Protein AF-A0A351KYA9-F1 (afdb_monomer)

Sequence (112 aa):
MRYTISLTEAGNIFSVLALLRSAKIRHLPVTDDAGNLLGAIAAESLRTILQPSDLLKMRQVADVMVTNVLTAAPHASVFQIAQLMASDRQSCVGICTQETSSNNPVSSKKRR

Nearest PDB structures (foldseek):
  4l28-assembly2_B  TM=5.218E-01  e=5.499E-04  Homo sapiens
  4coo-assembly1_A  TM=5.218E-01  e=6.289E-04  Homo sapiens
  4l28-assembly2_D  TM=5.087E-01  e=7.192E-04  Homo sapiens
  7qgt-assembly1_B  TM=5.203E-01  e=1.151E-03  Homo sapiens
  4l27-assembly2_C  TM=4.855E-01  e=7.192E-04  Homo sapiens

Radius of gyration: 23.68 Å; Cα contacts (8 Å, |Δi|>4): 91; chains: 1; bounding box: 49×32×60 Å

Secondary structure (DSSP, 8-state):
----EETTT---HHHHHHHHHHTT-SEEEEE-TT--EEEEEEHHHHHHHS-HHHHHTTS-GGGTS-SS--EE-TT--HHHHHHHHHHHT-S--EE-SS--------------

pLDDT: mean 77.54, std 15.45, range [37.34, 93.81]

Foldseek 3Di:
DQAEEEPVRCPDLLVVLVCCVVVVHQKHFYAHPVRHTPGIDGNVVSVVVDDPVNVVVVDDCVRVDDPDAAEDEPPDDPVNVVVVCVVVVPPDYHYDNDDDDDDDDPPPDDDD

Solvent-accessible surface area (backbone atoms only — not comparable to full-atom values): 7314 Å² total; per-residue (Å²): 138,88,72,69,39,35,68,87,71,54,73,50,74,64,60,54,52,49,48,32,60,77,70,72,45,60,64,38,41,28,21,45,97,85,67,50,80,74,50,68,50,42,58,64,63,52,56,74,72,49,52,81,70,56,55,57,76,69,51,52,67,83,77,70,55,80,83,87,67,56,68,42,52,81,83,58,50,70,66,60,51,53,51,47,29,66,73,72,70,39,97,66,69,47,74,40,94,67,92,73,79,85,88,81,84,82,76,80,75,83,78,129

Structure (mmCIF, N/CA/C/O backbone):
data_AF-A0A351KYA9-F1
#
_entry.id   AF-A0A351KYA9-F1
#
loop_
_atom_site.group_PDB
_atom_site.id
_atom_site.type_symbol
_atom_site.label_atom_id
_atom_site.label_alt_id
_atom_site.label_comp_id
_atom_site.label_asym_id
_atom_site.label_entity_id
_atom_site.label_seq_id
_atom_site.pdbx_PDB_ins_code
_atom_site.Cartn_x
_atom_site.Cartn_y
_atom_site.Cartn_z
_atom_site.occupancy
_atom_site.B_iso_or_equiv
_atom_site.auth_seq_id
_atom_site.auth_comp_id
_atom_site.auth_asym_id
_atom_site.auth_atom_id
_atom_site.pdbx_PDB_model_num
ATOM 1 N N . MET A 1 1 ? 15.412 12.790 -20.331 1.00 51.16 1 MET A N 1
ATOM 2 C CA . MET A 1 1 ? 15.646 11.594 -19.497 1.00 51.16 1 MET A CA 1
ATOM 3 C C . MET A 1 1 ? 15.096 10.398 -20.264 1.00 51.16 1 MET A C 1
ATOM 5 O O . MET A 1 1 ? 13.915 10.412 -20.588 1.00 51.16 1 MET A O 1
ATOM 9 N N . ARG A 1 2 ? 15.954 9.467 -20.699 1.00 57.16 2 ARG A N 1
ATOM 10 C CA . ARG A 1 2 ? 15.538 8.237 -21.396 1.00 57.16 2 ARG A CA 1
ATOM 11 C C . ARG A 1 2 ? 15.329 7.173 -20.321 1.00 57.16 2 ARG A C 1
ATOM 13 O O . ARG A 1 2 ? 16.261 6.907 -19.576 1.00 57.16 2 ARG A O 1
ATOM 20 N N . TYR A 1 3 ? 14.116 6.649 -20.198 1.00 71.75 3 TYR A N 1
ATOM 21 C CA . TYR A 1 3 ? 13.808 5.568 -19.266 1.00 71.75 3 TYR A CA 1
ATOM 22 C C . TYR A 1 3 ? 13.786 4.274 -20.067 1.00 71.75 3 TYR A C 1
ATOM 24 O O . TYR A 1 3 ? 12.939 4.129 -20.942 1.00 71.75 3 TYR A O 1
ATOM 32 N N . THR A 1 4 ? 14.732 3.385 -19.801 1.00 79.69 4 THR A N 1
ATOM 33 C CA . THR A 1 4 ? 14.824 2.023 -20.338 1.00 79.69 4 THR A CA 1
ATOM 34 C C . THR A 1 4 ? 15.084 1.096 -19.162 1.00 79.69 4 THR A C 1
ATOM 36 O O . THR A 1 4 ? 15.676 1.534 -18.176 1.00 79.69 4 THR A O 1
ATOM 39 N N . ILE A 1 5 ? 14.625 -0.147 -19.238 1.00 83.38 5 ILE A N 1
ATOM 40 C CA . ILE A 1 5 ? 14.866 -1.150 -18.196 1.00 83.38 5 ILE A CA 1
ATOM 41 C C . ILE A 1 5 ? 15.437 -2.408 -18.838 1.00 83.38 5 ILE A C 1
ATOM 43 O O . ILE A 1 5 ? 14.970 -2.803 -19.906 1.00 83.38 5 ILE A O 1
ATOM 47 N N . SER A 1 6 ? 16.434 -3.042 -18.229 1.00 81.81 6 SER A N 1
ATOM 48 C CA . SER A 1 6 ? 16.851 -4.365 -18.696 1.00 81.81 6 SER A CA 1
ATOM 49 C C . SER A 1 6 ? 15.870 -5.437 -18.208 1.00 81.81 6 SER A C 1
ATOM 51 O O . SER A 1 6 ? 15.158 -5.238 -17.222 1.00 81.81 6 SER A O 1
ATOM 53 N N . LEU A 1 7 ? 15.814 -6.601 -18.862 1.00 72.00 7 LEU A N 1
ATOM 54 C CA . LEU A 1 7 ? 15.019 -7.737 -18.358 1.00 72.00 7 LEU A CA 1
ATOM 55 C C . LEU A 1 7 ? 15.462 -8.206 -16.967 1.00 72.00 7 LEU A C 1
ATOM 57 O O . LEU A 1 7 ? 14.633 -8.628 -16.166 1.00 72.00 7 LEU A O 1
ATOM 61 N N . THR A 1 8 ? 16.757 -8.112 -16.686 1.00 72.62 8 THR A N 1
ATOM 62 C CA . THR A 1 8 ? 17.370 -8.422 -15.391 1.00 72.62 8 THR A CA 1
ATOM 63 C C . THR A 1 8 ? 16.949 -7.431 -14.301 1.00 72.62 8 THR A C 1
ATOM 65 O O . THR A 1 8 ? 16.757 -7.829 -13.154 1.00 72.62 8 THR A O 1
ATOM 68 N N . GLU A 1 9 ? 16.733 -6.160 -14.650 1.00 72.06 9 GLU A N 1
ATOM 69 C CA . GLU A 1 9 ? 16.271 -5.107 -13.733 1.00 72.06 9 GLU A CA 1
ATOM 70 C C . GLU A 1 9 ? 14.746 -4.985 -13.643 1.00 72.06 9 GLU A C 1
ATOM 72 O O . GLU A 1 9 ? 14.226 -4.408 -12.682 1.00 72.06 9 GLU A O 1
ATOM 77 N N . ALA A 1 10 ? 14.014 -5.516 -14.626 1.00 69.94 10 ALA A N 1
ATOM 78 C CA . ALA A 1 10 ? 12.557 -5.531 -14.686 1.00 69.94 10 ALA A CA 1
ATOM 79 C C . ALA A 1 10 ? 11.974 -6.511 -13.656 1.00 69.94 10 ALA A C 1
ATOM 81 O O . ALA A 1 10 ? 11.299 -7.464 -14.014 1.00 69.94 10 ALA A O 1
ATOM 82 N N . GLY A 1 11 ? 12.250 -6.269 -12.370 1.00 75.75 11 GLY A N 1
ATOM 83 C CA . GLY A 1 11 ? 12.016 -7.186 -11.258 1.00 75.75 11 GLY A CA 1
ATOM 84 C C . GLY A 1 11 ? 10.609 -7.780 -11.233 1.00 75.75 11 GLY A C 1
ATOM 85 O O . GLY A 1 11 ? 10.376 -8.864 -11.751 1.00 75.75 11 GLY A O 1
ATOM 86 N N . ASN A 1 12 ? 9.653 -7.106 -10.589 1.00 80.00 12 ASN A N 1
ATOM 87 C CA . ASN A 1 12 ? 8.257 -7.544 -10.605 1.00 80.00 12 ASN A CA 1
ATOM 88 C C . ASN A 1 12 ? 7.362 -6.522 -11.317 1.00 80.00 12 ASN A C 1
ATOM 90 O O . ASN A 1 12 ? 7.695 -5.339 -11.446 1.00 80.00 12 ASN A O 1
ATOM 94 N N . ILE A 1 13 ? 6.184 -6.982 -11.738 1.00 79.75 13 ILE A N 1
ATOM 95 C CA . ILE A 1 13 ? 5.201 -6.175 -12.468 1.00 79.75 13 ILE A CA 1
ATOM 96 C C . ILE A 1 13 ? 4.768 -4.906 -11.705 1.00 79.75 13 ILE A C 1
ATOM 98 O O . ILE A 1 13 ? 4.490 -3.874 -12.319 1.00 79.75 13 ILE A O 1
ATOM 102 N N . PHE A 1 14 ? 4.767 -4.946 -10.368 1.00 79.44 14 PHE A N 1
ATOM 103 C CA . PHE A 1 14 ? 4.408 -3.816 -9.508 1.00 79.44 14 PHE A CA 1
ATOM 104 C C . PHE A 1 14 ? 5.487 -2.735 -9.495 1.00 79.44 14 PHE A C 1
ATOM 106 O O . PHE A 1 14 ? 5.157 -1.554 -9.586 1.00 79.44 14 PHE A O 1
ATOM 113 N N . SER A 1 15 ? 6.761 -3.121 -9.434 1.00 80.88 15 SER A N 1
ATOM 114 C CA . SER A 1 15 ? 7.904 -2.209 -9.499 1.00 80.88 15 SER A CA 1
ATOM 115 C C . SER A 1 15 ? 7.947 -1.492 -10.844 1.00 80.88 15 SER A C 1
ATOM 117 O O . SER A 1 15 ? 8.122 -0.275 -10.891 1.00 80.88 15 SER A O 1
ATOM 119 N N . VAL A 1 16 ? 7.690 -2.220 -11.936 1.00 85.75 16 VAL A N 1
ATOM 120 C CA . VAL A 1 16 ? 7.599 -1.638 -13.283 1.00 85.75 16 VAL A CA 1
ATOM 121 C C . VAL A 1 16 ? 6.435 -0.645 -13.374 1.00 85.75 16 VAL A C 1
ATOM 123 O O . VAL A 1 16 ? 6.604 0.468 -13.875 1.00 85.75 16 VAL A O 1
ATOM 126 N N . LEU A 1 17 ? 5.260 -0.988 -12.837 1.00 83.31 17 LEU A N 1
ATOM 127 C CA . LEU A 1 17 ? 4.113 -0.076 -12.822 1.00 83.31 17 LEU A CA 1
ATOM 128 C C . LEU A 1 17 ? 4.350 1.161 -11.936 1.00 83.31 17 LEU A C 1
ATOM 130 O O . LEU A 1 17 ? 3.932 2.268 -12.291 1.00 83.31 17 LEU A O 1
ATOM 134 N N . ALA A 1 18 ? 5.023 0.996 -10.797 1.00 80.38 18 ALA A N 1
ATOM 135 C CA . ALA A 1 18 ? 5.412 2.095 -9.920 1.00 80.38 18 ALA A CA 1
ATOM 136 C C . ALA A 1 18 ? 6.394 3.047 -10.617 1.00 80.38 18 ALA A C 1
ATOM 138 O O . ALA A 1 18 ? 6.201 4.262 -10.550 1.00 80.38 18 ALA A O 1
ATOM 139 N N . LEU A 1 19 ? 7.376 2.507 -11.346 1.00 84.75 19 LEU A N 1
ATOM 140 C CA . LEU A 1 19 ? 8.330 3.279 -12.142 1.00 84.75 19 LEU A CA 1
ATOM 141 C C . LEU A 1 19 ? 7.634 4.071 -13.257 1.00 84.75 19 LEU A C 1
ATOM 143 O O . LEU A 1 19 ? 7.863 5.271 -13.393 1.00 84.75 19 LEU A O 1
ATOM 147 N N . LEU A 1 20 ? 6.729 3.437 -14.011 1.00 86.12 20 LEU A N 1
ATOM 148 C CA . LEU A 1 20 ? 5.927 4.116 -15.037 1.00 86.12 20 LEU A CA 1
ATOM 149 C C . LEU A 1 20 ? 5.145 5.305 -14.443 1.00 86.12 20 LEU A C 1
ATOM 151 O O . LEU A 1 20 ? 5.128 6.397 -15.018 1.00 86.12 20 LEU A O 1
ATOM 155 N N . ARG A 1 21 ? 4.534 5.125 -13.260 1.00 82.19 21 ARG A N 1
ATOM 156 C CA . ARG A 1 21 ? 3.799 6.190 -12.554 1.00 82.19 21 ARG A CA 1
ATOM 157 C C . ARG A 1 21 ? 4.709 7.311 -12.053 1.00 82.19 21 ARG A C 1
ATOM 159 O O . ARG A 1 21 ? 4.363 8.475 -12.253 1.00 82.19 21 ARG A O 1
ATOM 166 N N . SER A 1 22 ? 5.822 6.987 -11.395 1.00 83.19 22 SER A N 1
ATOM 167 C CA . SER A 1 22 ? 6.721 7.988 -10.802 1.00 83.19 22 SER A CA 1
ATOM 168 C C . SER A 1 22 ? 7.423 8.823 -11.874 1.00 83.19 22 SER A C 1
ATOM 170 O O . SER A 1 22 ? 7.496 10.045 -11.750 1.00 83.19 22 SER A O 1
ATOM 172 N N . ALA A 1 23 ? 7.837 8.186 -12.972 1.00 85.44 23 ALA A N 1
ATOM 173 C CA . ALA A 1 23 ? 8.442 8.840 -14.129 1.00 85.44 23 ALA A CA 1
ATOM 174 C C . ALA A 1 23 ? 7.418 9.508 -15.071 1.00 85.44 23 ALA A C 1
ATOM 176 O O . ALA A 1 23 ? 7.813 10.196 -16.010 1.00 85.44 23 ALA A O 1
ATOM 177 N N . LYS A 1 24 ? 6.107 9.339 -14.829 1.00 85.12 24 LYS A N 1
ATOM 178 C CA . LYS A 1 24 ? 4.999 9.863 -15.658 1.00 85.12 24 LYS A CA 1
ATOM 179 C C . LYS A 1 24 ? 5.076 9.444 -17.135 1.00 85.12 24 LYS A C 1
ATOM 181 O O . LYS A 1 24 ? 4.673 10.196 -18.023 1.00 85.12 24 LYS A O 1
ATOM 186 N N . ILE A 1 25 ? 5.553 8.232 -17.401 1.00 88.88 25 ILE A N 1
ATOM 187 C CA . ILE A 1 25 ? 5.659 7.654 -18.747 1.00 88.88 25 ILE A CA 1
ATOM 188 C C . ILE A 1 25 ? 4.649 6.517 -18.925 1.00 88.88 25 ILE A C 1
ATOM 190 O O . ILE A 1 25 ? 4.240 5.864 -17.968 1.00 88.88 25 ILE A O 1
ATOM 194 N N . ARG A 1 26 ? 4.219 6.286 -20.169 1.00 85.25 26 ARG A N 1
ATOM 195 C CA . ARG A 1 26 ? 3.239 5.234 -20.499 1.00 85.25 26 ARG A CA 1
ATOM 196 C C . ARG A 1 26 ? 3.863 3.968 -21.066 1.00 85.25 26 ARG A C 1
ATOM 198 O O . ARG A 1 26 ? 3.228 2.921 -21.001 1.00 85.25 26 ARG A O 1
ATOM 205 N N . HIS A 1 27 ? 5.074 4.077 -21.600 1.00 88.12 27 HIS A N 1
ATOM 206 C CA . HIS A 1 27 ? 5.794 2.985 -22.238 1.00 88.12 27 HIS A CA 1
ATOM 207 C C . HIS A 1 27 ? 7.209 2.937 -21.679 1.00 88.12 27 HIS A C 1
ATOM 209 O O . HIS A 1 27 ? 7.852 3.980 -21.550 1.00 88.12 27 HIS A O 1
ATOM 215 N N . LEU A 1 28 ? 7.671 1.735 -21.361 1.00 88.50 28 LEU A N 1
ATOM 216 C CA . LEU A 1 28 ? 9.016 1.468 -20.884 1.00 88.50 28 LEU A CA 1
ATOM 217 C C . LEU A 1 28 ? 9.685 0.487 -21.855 1.00 88.50 28 LEU A C 1
ATOM 219 O O . LEU A 1 28 ? 9.292 -0.680 -21.888 1.00 88.50 28 LEU A O 1
ATOM 223 N N . PRO A 1 29 ? 10.641 0.943 -22.681 1.00 89.06 29 PRO A N 1
ATOM 224 C CA . PRO A 1 29 ? 11.440 0.070 -23.525 1.00 89.06 29 PRO A CA 1
ATOM 225 C C . PRO A 1 29 ? 12.264 -0.888 -22.663 1.00 89.06 29 PRO A C 1
ATOM 227 O O . PRO A 1 29 ? 12.883 -0.471 -21.680 1.00 89.06 29 PRO A O 1
ATOM 230 N N . VAL A 1 30 ? 12.261 -2.156 -23.055 1.00 88.69 30 VAL A N 1
ATOM 231 C CA . VAL A 1 30 ? 13.013 -3.235 -22.423 1.00 88.69 30 VAL A CA 1
ATOM 232 C C . VAL A 1 30 ? 14.220 -3.553 -23.289 1.00 88.69 30 VAL A C 1
ATOM 234 O O . VAL A 1 30 ? 14.056 -3.810 -24.484 1.00 88.69 30 VAL A O 1
ATOM 237 N N . THR A 1 31 ? 15.412 -3.537 -22.705 1.00 89.19 31 THR A N 1
ATOM 238 C CA . THR A 1 31 ? 16.665 -3.848 -23.403 1.00 89.19 31 THR A CA 1
ATOM 239 C C . THR A 1 31 ? 17.312 -5.123 -22.867 1.00 89.19 31 THR A C 1
ATOM 241 O O 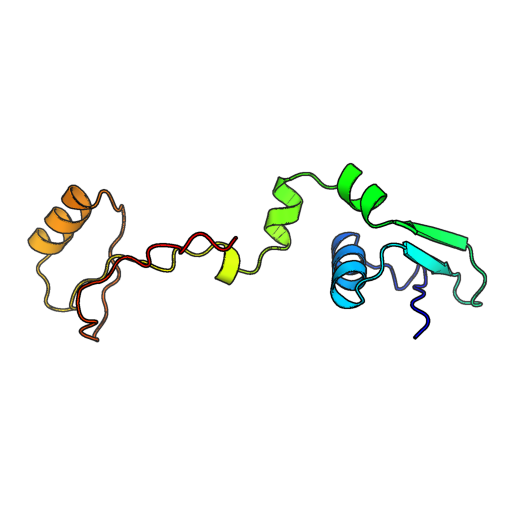. THR A 1 31 ? 16.993 -5.580 -21.767 1.00 89.19 31 THR A O 1
ATOM 244 N N . ASP A 1 32 ? 18.213 -5.719 -23.646 1.00 86.25 32 ASP A N 1
ATOM 245 C CA . ASP A 1 32 ? 19.175 -6.690 -23.118 1.00 86.25 32 ASP A CA 1
ATOM 246 C C . ASP A 1 32 ? 20.302 -5.975 -22.345 1.00 86.25 32 ASP A C 1
ATOM 248 O O . ASP A 1 32 ? 20.351 -4.740 -22.281 1.00 86.25 32 ASP A O 1
ATOM 252 N N . ASP A 1 33 ? 21.218 -6.752 -21.762 1.00 83.69 33 ASP A N 1
ATOM 253 C CA . ASP A 1 33 ? 22.384 -6.222 -21.039 1.00 83.69 33 ASP A CA 1
ATOM 254 C C . ASP A 1 33 ? 23.378 -5.494 -21.972 1.00 83.69 33 ASP A C 1
ATOM 256 O O . ASP A 1 33 ? 24.205 -4.707 -21.515 1.00 83.69 33 ASP A O 1
ATOM 260 N N . ALA A 1 34 ? 23.287 -5.722 -23.287 1.00 84.44 34 ALA A N 1
ATOM 261 C CA . ALA A 1 34 ? 24.072 -5.032 -24.309 1.00 84.44 34 ALA A CA 1
ATOM 262 C C . ALA A 1 34 ? 23.408 -3.724 -24.796 1.00 84.44 34 ALA A C 1
ATOM 264 O O . ALA A 1 34 ? 23.976 -3.020 -25.633 1.00 84.44 34 ALA A O 1
ATOM 265 N N . GLY A 1 35 ? 22.231 -3.369 -24.266 1.00 81.94 35 GLY A N 1
ATOM 266 C CA . GLY A 1 35 ? 21.488 -2.159 -24.617 1.00 81.94 35 GLY A CA 1
ATOM 267 C C . GLY A 1 35 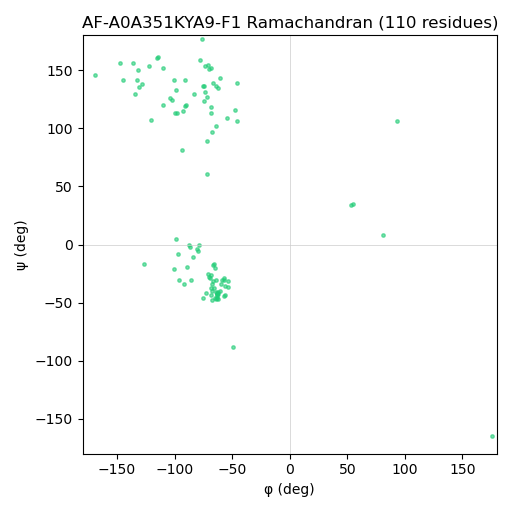? 20.662 -2.263 -25.903 1.00 81.94 35 GLY A C 1
ATOM 268 O O . GLY A 1 35 ? 20.109 -1.255 -26.351 1.00 81.94 35 GLY A O 1
ATOM 269 N N . ASN A 1 36 ? 20.536 -3.450 -26.496 1.00 86.19 36 ASN A N 1
ATOM 270 C CA . ASN A 1 36 ? 19.674 -3.666 -27.653 1.00 86.19 36 ASN A CA 1
ATOM 271 C C . ASN A 1 36 ? 18.213 -3.714 -27.215 1.00 86.19 36 ASN A C 1
ATOM 273 O O . ASN A 1 36 ? 17.862 -4.353 -26.225 1.00 86.19 36 ASN A O 1
ATOM 277 N N . LEU A 1 37 ? 17.342 -3.051 -27.974 1.00 88.25 37 LEU A N 1
ATOM 278 C CA . LEU A 1 37 ? 15.909 -3.042 -27.706 1.00 88.25 37 LEU A CA 1
ATOM 279 C C . LEU A 1 37 ? 15.305 -4.427 -27.967 1.00 88.25 37 LEU A C 1
ATOM 281 O O . LEU A 1 37 ? 15.290 -4.896 -29.101 1.00 88.25 37 LEU A O 1
ATOM 285 N N . LEU A 1 38 ? 14.750 -5.036 -26.923 1.00 87.81 38 LEU A N 1
ATOM 286 C CA . LEU A 1 38 ? 14.043 -6.313 -26.999 1.00 87.81 38 LEU A CA 1
ATOM 287 C C . LEU A 1 38 ? 12.527 -6.133 -27.119 1.00 87.81 38 LEU A C 1
ATOM 289 O O . LEU A 1 38 ? 11.850 -6.957 -27.728 1.00 87.81 38 LEU A O 1
ATOM 293 N N . GLY A 1 39 ? 11.975 -5.059 -26.550 1.00 86.25 39 GLY A N 1
ATOM 294 C CA . GLY A 1 39 ? 10.537 -4.800 -26.592 1.00 86.25 39 GLY A CA 1
ATOM 295 C C . GLY A 1 39 ? 10.123 -3.568 -25.797 1.00 86.25 39 GLY A C 1
ATOM 296 O O . GLY A 1 39 ? 10.955 -2.740 -25.438 1.00 86.25 39 GLY A O 1
ATOM 297 N N . ALA A 1 40 ? 8.828 -3.428 -25.509 1.00 88.06 40 ALA A N 1
ATOM 298 C CA . ALA A 1 40 ? 8.315 -2.347 -24.674 1.00 88.06 40 ALA A CA 1
ATOM 299 C C . ALA A 1 40 ? 7.138 -2.807 -23.808 1.00 88.06 40 ALA A C 1
ATOM 301 O O . ALA A 1 40 ? 6.267 -3.547 -24.261 1.00 88.06 40 ALA A O 1
ATOM 302 N N . ILE A 1 41 ? 7.093 -2.320 -22.571 1.00 88.12 41 ILE A N 1
ATOM 303 C CA . ILE A 1 41 ? 5.997 -2.541 -21.628 1.00 88.12 41 ILE A CA 1
ATOM 304 C C . ILE A 1 41 ? 5.129 -1.287 -21.594 1.00 88.12 41 ILE A C 1
ATOM 306 O O . ILE A 1 41 ? 5.624 -0.196 -21.311 1.00 88.12 41 ILE A O 1
ATOM 310 N N . ALA A 1 42 ? 3.828 -1.429 -21.850 1.00 86.38 42 ALA A N 1
ATOM 311 C CA . ALA A 1 42 ? 2.867 -0.338 -21.740 1.00 86.38 42 ALA 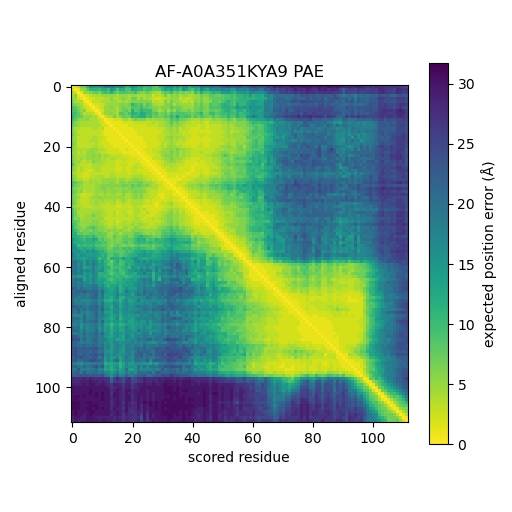A CA 1
ATOM 312 C C . ALA A 1 42 ? 2.072 -0.418 -20.429 1.00 86.38 42 ALA A C 1
ATOM 314 O O . ALA A 1 42 ? 1.650 -1.493 -20.000 1.00 86.38 42 ALA A O 1
ATOM 315 N N . ALA A 1 43 ? 1.804 0.736 -19.813 1.00 83.12 43 ALA A N 1
ATOM 316 C CA . ALA A 1 43 ? 1.020 0.822 -18.580 1.00 83.12 43 ALA A CA 1
ATOM 317 C C . ALA A 1 43 ? -0.399 0.238 -18.732 1.00 83.12 43 ALA A C 1
ATOM 319 O O . ALA A 1 43 ? -0.963 -0.272 -17.766 1.00 83.12 43 ALA A O 1
ATOM 320 N N . GLU A 1 44 ? -0.985 0.311 -19.930 1.00 83.81 44 GLU A N 1
ATOM 321 C CA . GLU A 1 44 ? -2.290 -0.286 -20.236 1.00 83.81 44 GLU A CA 1
ATOM 322 C C . GLU A 1 44 ? -2.245 -1.816 -20.233 1.00 83.81 44 GLU A C 1
ATOM 324 O O . GLU A 1 44 ? -3.087 -2.436 -19.591 1.00 83.81 44 GLU A O 1
ATOM 329 N N . SER A 1 45 ? -1.217 -2.423 -20.833 1.00 83.69 45 SER A N 1
ATOM 330 C CA . SER A 1 45 ? -1.034 -3.876 -20.840 1.00 83.69 45 SER A CA 1
ATOM 331 C C . SER A 1 45 ? -0.887 -4.405 -19.414 1.00 83.69 45 SER A C 1
ATOM 333 O O . SER A 1 45 ? -1.514 -5.397 -19.050 1.00 83.69 45 SER A O 1
ATOM 335 N N . LEU A 1 46 ? -0.160 -3.683 -18.552 1.00 83.19 46 LEU A N 1
ATOM 336 C CA . LEU A 1 46 ? -0.067 -4.034 -17.132 1.00 83.19 46 LEU A CA 1
ATOM 337 C C . LEU A 1 46 ? -1.434 -3.974 -16.435 1.00 83.19 46 LEU A C 1
ATOM 339 O O . LEU A 1 46 ? -1.782 -4.884 -15.688 1.00 83.19 46 LEU A O 1
ATOM 343 N N . ARG A 1 47 ? -2.243 -2.942 -16.707 1.00 76.62 47 ARG A N 1
ATOM 344 C CA . ARG A 1 47 ? -3.598 -2.817 -16.140 1.00 76.62 47 ARG A CA 1
ATOM 345 C C . ARG A 1 47 ? -4.55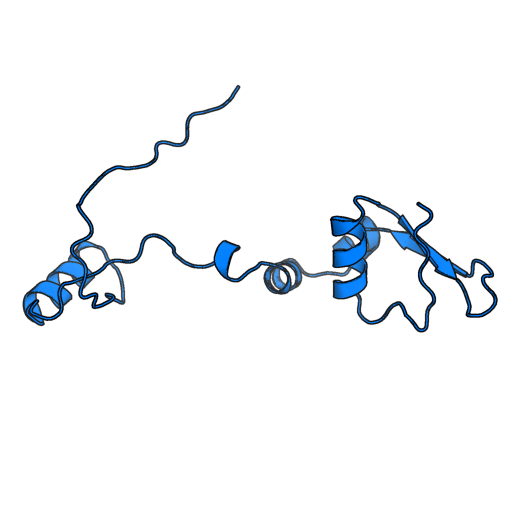3 -3.916 -16.597 1.00 76.62 47 ARG A C 1
ATOM 347 O O . ARG A 1 47 ? -5.443 -4.251 -15.831 1.00 76.62 47 ARG A O 1
ATOM 354 N N . THR A 1 48 ? -4.389 -4.461 -17.805 1.00 80.69 48 THR A N 1
ATOM 355 C CA . THR A 1 48 ? -5.240 -5.568 -18.282 1.00 80.69 48 THR A CA 1
ATOM 356 C C . THR A 1 48 ? -4.962 -6.892 -17.575 1.00 80.69 48 THR A C 1
ATOM 358 O O . THR A 1 48 ? -5.849 -7.734 -17.492 1.00 80.69 48 THR A O 1
ATOM 361 N N . ILE A 1 49 ? -3.746 -7.072 -17.056 1.00 82.81 49 ILE A N 1
ATOM 362 C CA . ILE A 1 49 ? -3.317 -8.304 -16.381 1.00 82.81 49 ILE A CA 1
ATOM 363 C C . ILE A 1 49 ? -3.578 -8.214 -14.869 1.00 82.81 49 ILE A C 1
ATOM 365 O O . ILE A 1 49 ? -3.903 -9.213 -14.229 1.00 82.81 49 ILE A O 1
ATOM 369 N N . LEU A 1 50 ? -3.451 -7.016 -14.293 1.00 79.31 50 LEU A N 1
ATOM 370 C CA . LEU A 1 50 ? -3.657 -6.773 -12.867 1.00 79.31 50 LEU A CA 1
ATOM 371 C C . LEU A 1 50 ? -5.141 -6.825 -12.494 1.00 79.31 50 LEU A C 1
ATOM 373 O O . LEU A 1 50 ? -5.971 -6.143 -13.096 1.00 79.31 50 LEU A O 1
ATOM 377 N N . GLN A 1 51 ? -5.471 -7.572 -11.440 1.00 77.25 51 GLN A N 1
ATOM 378 C CA . GLN A 1 51 ? -6.819 -7.546 -10.883 1.00 77.25 51 GLN A CA 1
ATOM 379 C C . GLN A 1 51 ? -7.046 -6.235 -10.107 1.00 77.25 51 GLN A C 1
ATOM 381 O O . GLN A 1 51 ? -6.100 -5.665 -9.556 1.00 77.25 51 GLN A O 1
ATOM 386 N N . PRO A 1 52 ? -8.293 -5.746 -9.976 1.00 70.38 52 PRO A N 1
ATOM 387 C CA . PRO A 1 52 ? -8.589 -4.555 -9.173 1.00 70.38 52 PRO A CA 1
ATOM 388 C C . PRO A 1 52 ? -8.069 -4.641 -7.726 1.00 70.38 52 PRO A C 1
ATOM 390 O O . PRO A 1 52 ? -7.666 -3.634 -7.145 1.00 70.38 52 PRO A O 1
ATOM 393 N N . SER A 1 53 ? -8.024 -5.848 -7.158 1.00 74.19 53 SER A N 1
ATOM 394 C CA . SER A 1 53 ? -7.457 -6.129 -5.834 1.00 74.19 53 SER A CA 1
ATOM 395 C C . SER A 1 53 ? -5.934 -5.976 -5.777 1.00 74.19 53 SER A C 1
ATOM 397 O O . SER A 1 53 ? -5.396 -5.599 -4.738 1.00 74.19 53 SER A O 1
ATOM 399 N N . ASP A 1 54 ? -5.220 -6.195 -6.880 1.00 72.81 54 ASP A N 1
ATOM 400 C CA . ASP A 1 54 ? -3.771 -5.998 -6.947 1.00 72.81 54 ASP A CA 1
ATOM 401 C C . ASP A 1 54 ? -3.392 -4.515 -6.879 1.00 72.81 54 ASP A C 1
ATOM 403 O O . ASP A 1 54 ? -2.346 -4.161 -6.338 1.00 72.81 54 ASP A O 1
ATOM 407 N N . LEU A 1 55 ? -4.275 -3.621 -7.333 1.00 68.94 55 LEU A N 1
ATOM 408 C CA . LEU A 1 55 ? -4.090 -2.177 -7.177 1.00 68.94 55 LEU A CA 1
ATOM 409 C C . LEU A 1 55 ? -4.197 -1.733 -5.710 1.00 68.94 55 LEU A C 1
ATOM 411 O O . LEU A 1 55 ? -3.579 -0.737 -5.332 1.00 68.94 55 LEU A O 1
ATOM 415 N N . LEU A 1 56 ? -4.926 -2.474 -4.865 1.00 69.62 56 LEU A N 1
ATOM 416 C CA . LEU A 1 56 ? -4.968 -2.219 -3.421 1.00 69.62 56 LEU A 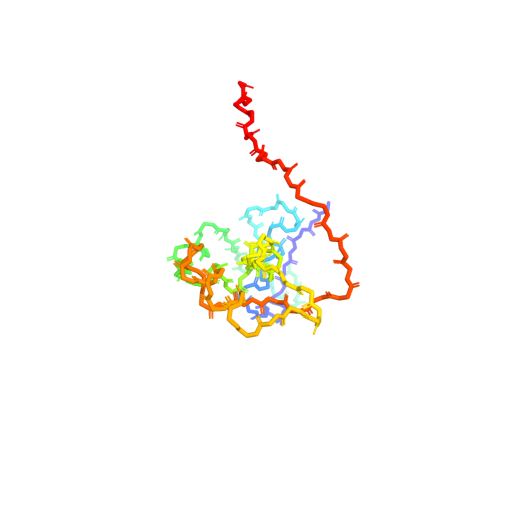CA 1
ATOM 417 C C . LEU A 1 56 ? -3.614 -2.500 -2.760 1.00 69.62 56 LEU A C 1
ATOM 419 O O . LEU A 1 56 ? -3.243 -1.779 -1.842 1.00 69.62 56 LEU A O 1
ATOM 423 N N . LYS A 1 57 ? -2.829 -3.459 -3.276 1.00 67.06 57 LYS A N 1
ATOM 424 C CA . LYS A 1 57 ? -1.449 -3.713 -2.813 1.00 67.06 57 LYS A CA 1
ATOM 425 C C . LYS A 1 57 ? -0.500 -2.545 -3.106 1.00 67.06 57 LYS A C 1
ATOM 427 O O . LYS A 1 57 ? 0.580 -2.476 -2.533 1.00 67.06 57 LYS A O 1
ATOM 432 N N . MET A 1 58 ? -0.890 -1.636 -4.002 1.00 67.19 58 MET A N 1
ATOM 433 C CA . MET A 1 58 ? -0.125 -0.434 -4.344 1.00 67.19 58 MET A CA 1
ATOM 434 C C . MET A 1 58 ? -0.582 0.820 -3.588 1.00 67.19 58 MET A C 1
ATOM 436 O O . MET A 1 58 ? 0.044 1.872 -3.739 1.00 67.19 58 MET A O 1
ATOM 440 N N . ARG A 1 59 ? -1.695 0.755 -2.844 1.00 66.44 59 ARG A N 1
ATOM 441 C CA . ARG A 1 59 ? -2.186 1.873 -2.028 1.00 66.44 59 ARG A CA 1
ATOM 442 C C . ARG A 1 59 ? -1.293 2.003 -0.800 1.00 66.44 59 ARG A C 1
ATOM 444 O O . ARG A 1 59 ? -0.963 0.999 -0.170 1.00 66.44 59 ARG A O 1
ATOM 451 N N . GLN A 1 60 ? -0.913 3.227 -0.441 1.00 72.31 60 GLN A N 1
ATOM 452 C CA . GLN A 1 60 ? -0.280 3.434 0.857 1.00 72.31 60 GLN A CA 1
ATOM 453 C C . GLN A 1 60 ? -1.319 3.192 1.952 1.00 72.31 60 GLN A C 1
ATOM 455 O O . GLN A 1 60 ? -2.509 3.427 1.742 1.00 72.31 60 GLN A O 1
ATOM 460 N N . VAL A 1 61 ? -0.881 2.769 3.141 1.00 75.62 61 VAL A N 1
ATOM 461 C CA . VAL A 1 61 ? -1.779 2.625 4.304 1.00 75.62 61 VAL A CA 1
ATOM 462 C C . VAL A 1 61 ? -2.540 3.931 4.559 1.00 75.62 61 VAL A C 1
ATOM 464 O O . VAL A 1 61 ? -3.735 3.902 4.831 1.00 75.62 61 VAL A O 1
ATOM 467 N N . ALA A 1 62 ? -1.887 5.076 4.342 1.00 78.00 62 ALA A N 1
ATOM 468 C CA . ALA A 1 62 ? -2.504 6.397 4.419 1.00 78.00 62 ALA A CA 1
ATOM 469 C C . ALA A 1 62 ? -3.717 6.588 3.481 1.00 78.00 62 ALA A C 1
ATOM 471 O O . ALA A 1 62 ? -4.628 7.334 3.822 1.00 78.00 62 ALA A O 1
ATOM 472 N N . ASP A 1 63 ? -3.767 5.897 2.335 1.00 73.88 63 ASP A N 1
ATOM 473 C CA . ASP A 1 63 ? -4.855 6.006 1.349 1.00 73.88 63 ASP A CA 1
ATOM 474 C C . ASP A 1 63 ? -6.069 5.116 1.674 1.00 73.88 63 ASP A C 1
ATOM 476 O O . ASP A 1 63 ? -7.084 5.156 0.967 1.00 73.88 63 ASP A O 1
ATOM 480 N N . VAL A 1 64 ? -5.940 4.212 2.647 1.00 79.62 64 VAL A N 1
ATOM 481 C CA . VAL A 1 64 ? -6.970 3.213 2.991 1.00 79.62 64 VAL A CA 1
ATOM 482 C C . VAL A 1 64 ? -7.346 3.226 4.466 1.00 79.62 64 VAL A C 1
ATOM 484 O O . VAL A 1 64 ? -8.390 2.683 4.821 1.00 79.62 64 VAL A O 1
ATOM 487 N 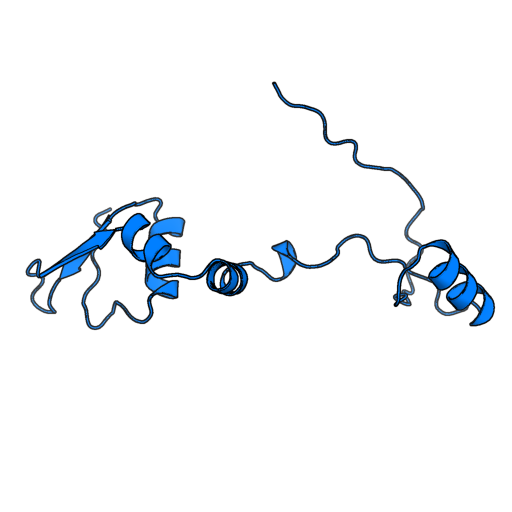N . MET A 1 65 ? -6.525 3.834 5.324 1.00 83.56 65 MET A N 1
ATOM 488 C CA . MET A 1 65 ? -6.819 3.939 6.745 1.00 83.56 65 MET A CA 1
ATOM 489 C C . MET A 1 65 ? -8.032 4.838 6.987 1.00 83.56 65 MET A C 1
ATOM 491 O O . MET A 1 65 ? -8.182 5.898 6.376 1.00 83.56 65 MET A O 1
ATOM 495 N N . VAL A 1 66 ? -8.886 4.426 7.923 1.00 83.62 66 VAL A N 1
ATOM 496 C CA . VAL A 1 66 ? -9.921 5.302 8.471 1.00 83.62 66 VAL A CA 1
ATOM 497 C C . VAL A 1 66 ? -9.211 6.372 9.292 1.00 83.62 66 VAL A C 1
ATOM 499 O O . VAL A 1 66 ? -8.580 6.070 10.300 1.00 83.62 66 VAL A O 1
ATOM 502 N N . THR A 1 67 ? -9.271 7.617 8.833 1.00 84.56 67 THR A N 1
ATOM 503 C CA . THR A 1 67 ? -8.612 8.751 9.497 1.00 84.56 67 THR A CA 1
ATOM 504 C C . THR A 1 67 ? -9.475 9.362 10.594 1.00 84.56 67 THR A C 1
ATOM 506 O O . THR A 1 67 ? -8.949 9.869 11.579 1.00 84.56 67 THR A O 1
ATOM 509 N N . ASN A 1 68 ? -10.797 9.294 10.442 1.00 83.44 68 ASN A N 1
ATOM 510 C CA . ASN A 1 68 ? -11.749 9.756 11.441 1.00 83.44 68 ASN A CA 1
ATOM 511 C C . ASN A 1 68 ? -12.150 8.589 12.345 1.00 83.44 68 ASN A C 1
ATOM 513 O O . ASN A 1 68 ? -13.169 7.936 12.117 1.00 83.44 68 ASN A O 1
ATOM 517 N N . VAL A 1 69 ? -11.297 8.293 13.321 1.00 86.94 69 VAL A N 1
ATOM 518 C CA . VAL A 1 69 ? -11.549 7.255 14.322 1.00 86.94 69 VAL A CA 1
ATOM 519 C C . VAL A 1 69 ? -12.253 7.845 15.533 1.00 86.94 69 VAL A C 1
ATOM 521 O O . VAL A 1 69 ? -11.954 8.953 15.972 1.00 86.94 69 VAL A O 1
ATOM 524 N N . LEU A 1 70 ? -13.184 7.079 16.087 1.00 89.69 70 LEU A N 1
ATOM 525 C CA . LEU A 1 70 ? -13.842 7.416 17.335 1.00 89.69 70 LEU A CA 1
ATOM 526 C C . LEU A 1 70 ? -12.845 7.237 18.489 1.00 89.69 70 LEU A C 1
ATOM 528 O O . LEU A 1 70 ? -12.233 6.171 18.624 1.00 89.69 70 LEU A O 1
ATOM 532 N N . THR A 1 71 ? -12.674 8.268 19.313 1.00 90.56 71 THR A N 1
ATOM 533 C CA . THR A 1 71 ? -11.748 8.250 20.449 1.00 90.56 71 THR A CA 1
ATOM 534 C C . THR A 1 71 ? -12.459 8.522 21.769 1.00 90.56 71 THR A C 1
ATOM 536 O O . THR A 1 71 ? -13.509 9.162 21.811 1.00 90.56 71 THR A O 1
ATOM 539 N N . ALA A 1 72 ? -11.893 8.014 22.863 1.00 90.19 72 ALA A N 1
ATOM 540 C CA . ALA A 1 72 ? -12.354 8.287 24.219 1.00 90.19 72 ALA A CA 1
ATOM 541 C C . ALA A 1 72 ? -11.173 8.566 25.157 1.00 90.19 72 ALA A C 1
ATOM 543 O O . ALA A 1 72 ? -10.039 8.140 24.919 1.00 90.19 72 ALA A O 1
ATOM 544 N N . ALA A 1 73 ? -11.449 9.294 26.239 1.00 90.12 73 ALA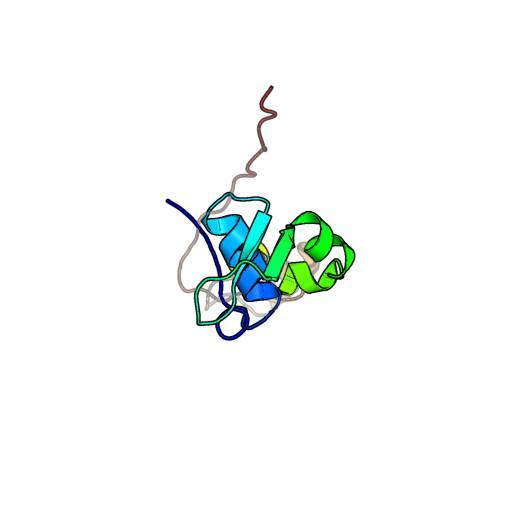 A N 1
ATOM 545 C CA . ALA A 1 73 ? -10.447 9.612 27.245 1.00 90.12 73 ALA A CA 1
ATOM 546 C C . ALA A 1 73 ? -10.062 8.366 28.071 1.00 90.12 73 ALA A C 1
ATOM 548 O O . ALA A 1 73 ? -10.893 7.474 28.254 1.00 90.12 73 ALA A O 1
ATOM 549 N N . PRO A 1 74 ? -8.850 8.302 28.660 1.00 90.50 74 PRO A N 1
ATOM 550 C CA . PRO A 1 74 ? -8.395 7.128 29.416 1.00 90.50 74 PRO A CA 1
ATOM 551 C C . PRO A 1 74 ? -9.202 6.845 30.684 1.00 90.50 74 PRO A C 1
ATOM 553 O O . PRO A 1 74 ? -9.177 5.734 31.199 1.00 90.50 74 PRO A O 1
ATOM 556 N N . HIS A 1 75 ? -9.904 7.857 31.188 1.00 91.25 75 HIS A N 1
ATOM 557 C CA . HIS A 1 75 ? -10.765 7.776 32.363 1.00 91.25 75 HIS A CA 1
ATOM 558 C C . HIS A 1 75 ? -12.250 7.609 31.998 1.00 91.25 75 HIS A C 1
ATOM 560 O O . HIS A 1 75 ? -13.100 7.628 32.889 1.00 91.25 75 HIS A O 1
ATOM 566 N N . ALA A 1 76 ? -12.583 7.467 30.708 1.00 91.00 76 ALA A N 1
ATOM 567 C CA . ALA A 1 76 ? -13.948 7.194 30.280 1.00 91.00 76 ALA A CA 1
ATOM 568 C C . ALA A 1 76 ? -14.400 5.824 30.801 1.00 91.00 76 ALA A C 1
ATOM 570 O O . ALA A 1 76 ? -13.664 4.837 30.743 1.00 91.00 76 ALA A O 1
ATOM 571 N N . SER A 1 77 ? -15.629 5.758 31.309 1.00 93.50 77 SER A N 1
ATOM 572 C CA . SER A 1 77 ? -16.182 4.495 31.796 1.00 93.50 77 SER A CA 1
ATOM 573 C C . SER A 1 77 ? -16.477 3.539 30.639 1.00 93.50 77 SER A C 1
ATOM 575 O O . SER A 1 77 ? -16.850 3.953 29.540 1.00 93.50 77 SER A O 1
ATOM 577 N N . VAL A 1 78 ? -16.406 2.235 30.912 1.00 92.94 78 VAL A N 1
ATOM 578 C CA . VAL A 1 78 ? -16.759 1.191 29.934 1.00 92.94 78 VAL A CA 1
ATOM 579 C C . VAL A 1 78 ? -18.189 1.369 29.414 1.00 92.94 78 VAL A C 1
ATOM 581 O O . VAL A 1 78 ? -18.443 1.154 28.234 1.00 92.94 78 VAL A O 1
ATOM 584 N N . PHE A 1 79 ? -19.114 1.821 30.266 1.00 93.81 79 PHE A N 1
ATOM 585 C CA . PHE A 1 79 ? -20.494 2.099 29.869 1.00 93.81 79 PHE A CA 1
ATOM 586 C C . PHE A 1 79 ? -20.585 3.220 28.826 1.00 93.81 79 PHE A C 1
ATOM 588 O O . PHE A 1 79 ? -21.253 3.053 27.810 1.00 93.81 79 PHE A O 1
ATOM 595 N N . GLN A 1 80 ? -19.873 4.332 29.038 1.00 89.56 80 GLN A N 1
ATOM 596 C CA . GLN A 1 80 ? -19.826 5.438 28.075 1.00 89.56 80 GLN A CA 1
ATOM 597 C C . GLN A 1 80 ? -19.213 4.994 26.745 1.00 89.56 80 GLN A C 1
ATOM 599 O O . GLN A 1 80 ? -19.735 5.336 25.689 1.00 89.56 80 GLN A O 1
ATOM 604 N N . ILE A 1 81 ? -18.154 4.180 26.786 1.00 92.00 81 ILE A N 1
ATOM 605 C CA . ILE A 1 81 ? -17.524 3.625 25.582 1.00 92.00 81 ILE A CA 1
ATOM 606 C C . ILE A 1 81 ? -18.503 2.706 24.835 1.00 92.00 81 ILE A C 1
ATOM 608 O O . ILE A 1 81 ? -18.675 2.849 23.628 1.00 92.00 81 ILE A O 1
ATOM 612 N N . ALA A 1 82 ? -19.195 1.805 25.538 1.00 92.00 82 ALA A N 1
ATOM 613 C CA . ALA A 1 82 ? -20.172 0.897 24.937 1.00 92.00 82 ALA A CA 1
ATOM 614 C C . ALA A 1 82 ? -21.371 1.647 24.333 1.00 92.00 82 ALA A C 1
ATOM 616 O O . ALA A 1 82 ? -21.824 1.316 23.236 1.00 92.00 82 ALA A O 1
ATOM 617 N N . GLN A 1 83 ? -21.859 2.684 25.019 1.00 92.06 83 GLN A N 1
ATOM 618 C CA . GLN A 1 83 ? -22.920 3.549 24.509 1.00 92.06 83 GLN A CA 1
ATOM 619 C C . GLN A 1 83 ? -22.478 4.286 23.240 1.00 92.06 83 GLN A C 1
ATOM 621 O O . GLN A 1 83 ? -23.249 4.365 22.282 1.00 92.06 83 GLN A O 1
ATOM 626 N N . LEU A 1 84 ? -21.241 4.783 23.213 1.00 89.12 84 LEU A N 1
ATOM 627 C CA . LEU A 1 84 ? -20.662 5.465 22.061 1.00 89.12 84 LEU A CA 1
ATOM 628 C C . LEU A 1 84 ? -20.513 4.510 20.862 1.00 89.12 84 LEU A C 1
ATOM 630 O O . LEU A 1 84 ? -20.975 4.818 19.768 1.00 89.12 84 LEU A O 1
ATOM 634 N N . MET A 1 85 ? -19.996 3.294 21.076 1.00 90.56 85 MET A N 1
ATOM 635 C CA . MET A 1 85 ? -19.925 2.246 20.042 1.00 90.56 85 MET A CA 1
ATOM 636 C C . MET A 1 85 ? -21.300 1.898 19.459 1.00 90.56 85 MET A C 1
ATOM 638 O O . MET A 1 85 ? -21.448 1.769 18.242 1.00 90.56 85 MET A O 1
ATOM 642 N N . ALA A 1 86 ? -22.314 1.759 20.319 1.00 91.31 86 ALA A N 1
ATOM 643 C CA . ALA A 1 86 ? -23.676 1.440 19.901 1.00 91.31 86 ALA A CA 1
ATOM 644 C C . ALA A 1 86 ? -24.334 2.590 19.118 1.00 91.31 86 ALA A C 1
ATOM 646 O O . ALA A 1 86 ? -25.053 2.338 18.149 1.00 91.31 86 ALA A O 1
ATOM 647 N N . SER A 1 87 ? -24.071 3.837 19.518 1.00 88.88 87 SER A N 1
ATOM 648 C CA . SER A 1 87 ? -24.669 5.034 18.912 1.00 88.88 87 SER A CA 1
ATOM 649 C C . SER A 1 87 ? -24.045 5.360 17.553 1.00 88.88 87 SER A C 1
ATOM 651 O O . SER A 1 87 ? -24.769 5.555 16.578 1.00 88.88 87 SER A O 1
ATOM 653 N N . ASP A 1 88 ? -22.713 5.331 17.460 1.00 86.00 88 ASP A N 1
ATOM 654 C CA . ASP A 1 88 ? -21.959 5.634 16.234 1.00 86.00 88 ASP A CA 1
ATOM 655 C C . ASP A 1 88 ? -21.765 4.413 15.312 1.00 86.00 88 ASP A C 1
ATOM 657 O O . ASP A 1 88 ? -21.197 4.521 14.222 1.00 86.00 88 ASP A O 1
ATOM 661 N N . ARG A 1 89 ? -22.252 3.232 15.725 1.00 85.62 89 ARG A N 1
ATOM 662 C CA . ARG A 1 89 ? -22.124 1.946 15.008 1.00 85.62 89 ARG A CA 1
ATOM 663 C C . ARG A 1 89 ? -20.677 1.598 14.648 1.00 85.62 89 ARG A C 1
ATOM 665 O O . ARG A 1 89 ? -20.414 1.005 13.602 1.00 85.62 89 ARG A O 1
ATOM 672 N N . GLN A 1 90 ? -19.737 1.975 15.508 1.00 83.75 90 GLN A N 1
ATOM 673 C CA . GLN A 1 90 ? -18.325 1.635 15.368 1.00 83.75 90 GLN A CA 1
ATOM 674 C C . GLN A 1 90 ? -17.996 0.439 16.258 1.00 83.75 90 GLN A C 1
ATOM 676 O O . GLN A 1 90 ? -18.353 0.398 17.433 1.00 83.75 90 GLN A O 1
ATOM 681 N N . SER A 1 91 ? -17.287 -0.543 15.702 1.00 86.75 91 SER A N 1
ATOM 682 C CA . SER A 1 91 ? -16.883 -1.749 16.433 1.00 86.75 91 SER A CA 1
ATOM 683 C C . SER A 1 91 ? -15.646 -1.547 17.315 1.00 86.75 91 SER A C 1
ATOM 685 O O . SER A 1 91 ? -15.253 -2.476 18.016 1.00 86.75 91 SER A O 1
ATOM 687 N N . CYS A 1 92 ? -15.014 -0.370 17.286 1.00 87.81 92 CYS A N 1
ATOM 688 C CA . CYS A 1 92 ? -13.849 -0.045 18.106 1.00 87.81 92 CYS A CA 1
ATOM 689 C C . CYS A 1 92 ? -13.801 1.442 18.493 1.00 87.81 92 CYS A C 1
ATOM 691 O O . CYS A 1 92 ? -14.362 2.295 17.806 1.00 87.81 92 CYS A O 1
ATOM 693 N N . VAL A 1 93 ? -13.105 1.730 19.599 1.00 91.06 93 VAL A N 1
ATOM 694 C CA . VAL A 1 93 ? -12.835 3.082 20.114 1.00 91.06 93 VAL A CA 1
ATOM 695 C C . VAL A 1 93 ? -11.360 3.168 20.498 1.00 91.06 93 VAL A C 1
ATOM 697 O O . VAL A 1 93 ? -10.862 2.305 21.221 1.00 91.06 93 VAL A O 1
ATOM 700 N N . GLY A 1 94 ? -10.651 4.192 20.025 1.00 90.88 94 GLY A N 1
ATOM 701 C CA . GLY A 1 94 ? -9.265 4.455 20.416 1.00 90.88 94 GLY A CA 1
ATOM 702 C C . GLY A 1 94 ? -9.187 5.221 21.738 1.00 90.88 94 GLY A C 1
ATOM 703 O O . GLY A 1 94 ? -9.819 6.262 21.882 1.00 90.88 94 GLY A O 1
ATOM 704 N N . ILE A 1 95 ? -8.397 4.752 22.703 1.00 91.88 95 ILE A N 1
ATOM 705 C CA . ILE A 1 95 ? -8.166 5.496 23.950 1.00 91.88 95 ILE A CA 1
ATOM 706 C C . ILE A 1 95 ? -6.951 6.408 23.774 1.00 91.88 95 ILE A C 1
ATOM 708 O O . ILE A 1 95 ? -5.856 5.929 23.481 1.00 91.88 95 ILE A O 1
ATOM 712 N N . CYS A 1 96 ? -7.130 7.720 23.926 1.00 87.38 96 CYS A N 1
ATOM 713 C CA . CYS A 1 96 ? -6.068 8.710 23.720 1.00 87.38 96 CYS A CA 1
ATOM 714 C C . CYS A 1 96 ? -6.019 9.704 24.884 1.00 87.38 96 CYS A C 1
ATOM 716 O O . CYS A 1 96 ? -7.050 10.129 25.392 1.00 87.38 96 CYS A O 1
ATOM 718 N N . THR A 1 97 ? -4.817 10.107 25.296 1.00 81.00 97 THR A N 1
ATOM 719 C CA . THR A 1 97 ? -4.589 11.077 26.387 1.00 81.00 97 THR A CA 1
ATOM 720 C C . THR A 1 97 ? -4.805 12.534 25.969 1.00 81.00 97 THR A C 1
ATOM 722 O O . THR A 1 97 ? -4.643 13.425 26.798 1.00 81.00 97 THR A O 1
ATOM 725 N N . GLN A 1 98 ? -5.151 12.793 24.704 1.00 62.84 98 GLN A N 1
ATOM 726 C CA . GLN A 1 98 ? -5.318 14.142 24.167 1.00 62.84 98 GLN A CA 1
ATOM 727 C C . GLN A 1 98 ? -6.792 14.440 23.885 1.00 62.84 98 GLN A C 1
ATOM 729 O O . GLN A 1 98 ? -7.422 13.766 23.069 1.00 62.84 98 GLN A O 1
ATOM 734 N N . GLU A 1 99 ? -7.324 15.473 24.541 1.00 56.78 99 GLU A N 1
ATOM 735 C CA . GLU A 1 99 ? -8.607 16.087 24.197 1.00 56.78 99 GLU A CA 1
ATOM 736 C C . GLU A 1 99 ? -8.492 16.709 22.805 1.00 56.78 99 GLU A C 1
ATOM 738 O O . GLU A 1 99 ? -7.904 17.773 22.618 1.00 56.78 99 GLU A O 1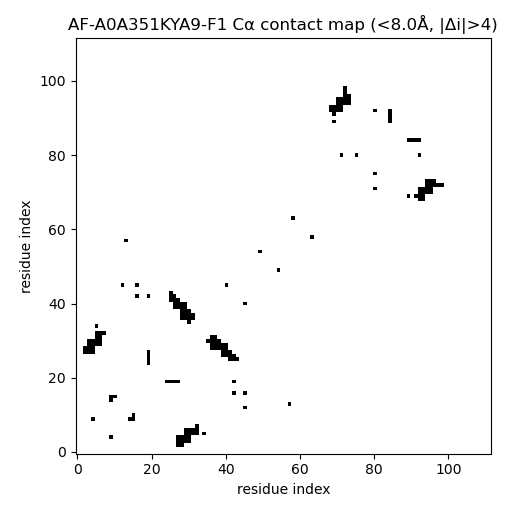
ATOM 743 N N . THR A 1 100 ? -9.033 16.030 21.799 1.00 48.03 100 THR A N 1
ATOM 744 C CA . THR A 1 100 ? -9.210 16.621 20.472 1.00 48.03 100 THR A CA 1
ATOM 745 C C . THR A 1 100 ? -10.647 17.107 20.368 1.00 48.03 100 THR A C 1
ATOM 747 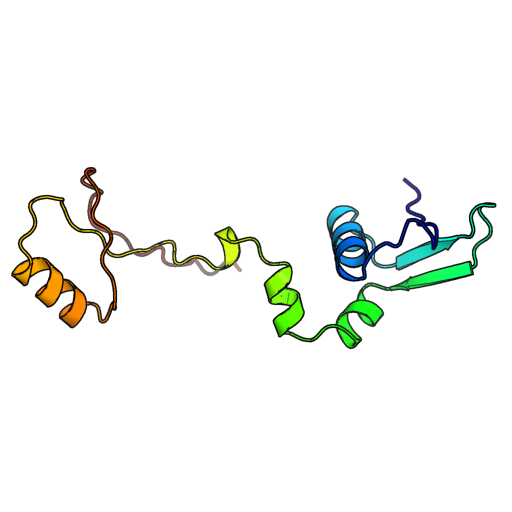O O . THR A 1 100 ? -11.598 16.333 20.449 1.00 48.03 100 THR A O 1
ATOM 750 N N . SER A 1 101 ? -10.771 18.432 20.282 1.00 41.12 101 SER A N 1
ATOM 751 C CA . SER A 1 101 ? -12.012 19.191 20.197 1.00 41.12 101 SER A CA 1
ATOM 752 C C . SER A 1 101 ? -12.995 18.595 19.193 1.00 41.12 101 SER A C 1
ATOM 754 O O . SER A 1 101 ? -12.630 18.222 18.078 1.00 41.12 101 SER A O 1
ATOM 756 N N . SER A 1 102 ? -14.271 18.574 19.569 1.00 43.41 102 SER A N 1
ATOM 757 C CA . SER A 1 102 ? -15.345 18.252 18.644 1.00 43.41 102 SER A CA 1
ATOM 758 C C . SER A 1 102 ? -15.383 19.255 17.476 1.00 43.41 102 SER A C 1
ATOM 760 O O . SER A 1 102 ? -15.292 20.461 17.703 1.00 43.41 102 SER A O 1
ATOM 762 N N . ASN A 1 103 ? -15.708 18.731 16.289 1.00 40.53 103 ASN A N 1
ATOM 763 C CA . ASN A 1 103 ? -16.584 19.334 15.271 1.00 40.53 103 ASN A CA 1
ATOM 764 C C . ASN A 1 103 ? -15.966 20.197 14.138 1.00 40.53 103 ASN A C 1
ATOM 766 O O . ASN A 1 103 ? -15.671 21.373 14.325 1.00 40.53 103 ASN A O 1
ATOM 770 N N . ASN A 1 104 ? -15.913 19.648 12.909 1.00 37.34 104 ASN A N 1
ATOM 771 C CA . ASN A 1 104 ? -16.739 20.128 11.778 1.00 37.34 104 ASN A CA 1
ATOM 772 C C . ASN A 1 104 ? -16.683 19.156 10.568 1.00 37.34 104 ASN A C 1
ATOM 774 O O . ASN A 1 104 ? -15.618 18.600 10.286 1.00 37.34 104 ASN A O 1
ATOM 778 N N . PRO A 1 105 ? -17.772 18.988 9.786 1.00 41.16 105 PRO A N 1
ATOM 779 C CA . PRO A 1 105 ? -17.756 18.219 8.552 1.00 41.16 105 PRO A CA 1
ATOM 780 C C . PRO A 1 105 ? -17.049 19.027 7.459 1.00 41.16 105 PRO A C 1
ATOM 782 O O . PRO A 1 105 ? -17.451 20.144 7.119 1.00 41.16 105 PRO A O 1
ATOM 785 N N . VAL A 1 106 ? -16.006 18.454 6.856 1.00 42.38 106 VAL A N 1
ATOM 786 C CA . VAL A 1 106 ? -15.443 18.987 5.612 1.00 42.38 106 VAL A CA 1
ATOM 787 C C . VAL A 1 106 ? -16.443 18.694 4.497 1.00 42.38 106 VAL A C 1
ATOM 789 O O . VAL A 1 106 ? -16.405 17.655 3.843 1.00 42.38 106 VAL A O 1
ATOM 792 N N . SER A 1 107 ? -17.367 19.634 4.295 1.00 38.16 107 SER A N 1
ATOM 793 C CA . SER A 1 107 ? -18.108 19.782 3.048 1.00 38.16 107 SER A CA 1
ATOM 794 C C . SER A 1 107 ? -17.093 19.910 1.913 1.00 38.16 107 SER A C 1
ATOM 796 O O . SER A 1 107 ? -16.378 20.912 1.791 1.00 38.16 107 SER A O 1
ATOM 798 N N . SER A 1 108 ? -16.991 18.867 1.093 1.00 40.66 108 SER A N 1
ATOM 799 C CA . SER A 1 108 ? -16.244 18.895 -0.153 1.00 40.66 108 SER A CA 1
ATOM 800 C C . SER A 1 108 ? -16.953 19.844 -1.121 1.00 40.66 108 SER A C 1
ATOM 802 O O . SER A 1 108 ? -17.910 19.509 -1.817 1.00 40.66 108 SER A O 1
ATOM 804 N N . LYS A 1 109 ? -16.453 21.083 -1.151 1.00 37.47 109 LYS A N 1
ATOM 805 C CA . LYS A 1 109 ? -16.725 22.068 -2.197 1.00 37.47 109 LYS A CA 1
ATOM 806 C C . LYS A 1 109 ? -16.550 21.424 -3.574 1.00 37.47 109 LYS A C 1
ATOM 808 O O . LYS A 1 109 ? -15.443 21.089 -3.989 1.00 37.47 109 LYS A O 1
ATOM 813 N N . LYS A 1 110 ? -17.667 21.359 -4.297 1.00 40.47 110 LYS A N 1
ATOM 814 C CA . LYS A 1 110 ? -17.780 21.269 -5.754 1.00 40.47 110 LYS A CA 1
ATOM 815 C C . LYS A 1 110 ? -16.833 22.293 -6.395 1.00 40.47 110 LYS A C 1
ATOM 817 O O . LYS A 1 110 ? -17.102 23.493 -6.338 1.00 40.47 110 LYS A O 1
ATOM 822 N N . ARG A 1 111 ? -15.722 21.840 -6.981 1.00 41.22 111 ARG A N 1
ATOM 823 C CA . ARG A 1 111 ? -14.929 22.656 -7.908 1.00 41.22 111 ARG A CA 1
ATOM 824 C C . ARG A 1 111 ? -15.417 22.376 -9.326 1.00 41.22 111 ARG A C 1
ATOM 826 O O . ARG A 1 111 ? -15.377 21.239 -9.784 1.00 41.22 111 ARG A O 1
ATOM 833 N N . ARG A 1 112 ? -15.981 23.435 -9.908 1.00 43.88 112 ARG A N 1
ATOM 834 C CA . ARG A 1 112 ? -16.162 23.633 -11.346 1.00 43.88 112 ARG A CA 1
ATOM 835 C C . ARG A 1 112 ? -14.810 23.643 -12.048 1.00 43.88 112 ARG A C 1
ATOM 837 O O . ARG A 1 112 ? -13.824 24.019 -11.371 1.00 43.88 112 ARG A O 1
#

Mean predicted aligned error: 13.76 Å